Protein AF-A0A521MJG7-F1 (afdb_monomer_lite)

Radius of gyration: 32.97 Å; chains: 1; bounding box: 102×63×67 Å

Sequence (161 aa):
MAGRIRSIKPEFWRSEDVVALPVPARLTFIGLWTYVDDFGNGNANPKVVKATVWPLDDDVTPEAIRGHIDLLVAGGQVDIYEANGRQYLSISNWEKHQKVDRPSRSNIPAPEEVLDVIATGSRTVREGFATTSRRMFAPKAQNPEIPPREAFASGTGAHSR

pLDDT: mean 78.66, std 23.48, range [34.06, 98.56]

Secondary structure (DSSP, 8-state):
-PPPP-PPPGGGGG-HHHHTS-HHHHHHHHHHHHHS-TTSEEE--HHHHHHHHSTT-SSS-HHHHHHHHHHHHHTTSEEEEEETTEEEEEETTHHHH---SSPPPP-SPPHHHHHHHHHHHHHHHTTTHHHHTTSS------PPPPPPPP-----------

Structure (mmCIF, N/CA/C/O backbone):
data_AF-A0A521MJG7-F1
#
_entry.id   AF-A0A521MJG7-F1
#
loop_
_atom_site.group_PDB
_atom_site.id
_atom_site.type_symbol
_atom_site.label_atom_id
_atom_site.label_alt_id
_atom_site.label_comp_id
_atom_site.label_asym_id
_atom_site.label_entity_id
_atom_site.label_seq_id
_atom_site.pdbx_PDB_ins_code
_atom_site.Cartn_x
_atom_site.Cartn_y
_atom_site.Cartn_z
_atom_site.occupancy
_atom_site.B_iso_or_equiv
_atom_site.auth_seq_id
_atom_site.auth_comp_id
_atom_site.auth_asym_id
_atom_site.auth_atom_id
_atom_site.pdbx_PDB_model_num
ATOM 1 N N . MET A 1 1 ? 1.179 13.280 9.280 1.00 48.12 1 MET A N 1
ATOM 2 C CA . MET A 1 1 ? 1.722 11.999 9.780 1.00 48.12 1 MET A CA 1
ATOM 3 C C . MET A 1 1 ? 3.170 11.924 9.341 1.00 48.12 1 MET A C 1
ATOM 5 O O . MET A 1 1 ? 3.418 12.090 8.157 1.00 48.12 1 MET A O 1
ATOM 9 N N . ALA A 1 2 ? 4.114 11.770 10.268 1.00 52.47 2 ALA A N 1
ATOM 10 C CA . ALA A 1 2 ? 5.490 11.445 9.902 1.00 52.47 2 ALA A CA 1
ATOM 11 C C . ALA A 1 2 ? 5.526 9.973 9.461 1.00 52.47 2 ALA A C 1
ATOM 13 O O . ALA A 1 2 ? 4.972 9.126 10.162 1.00 52.47 2 ALA A O 1
ATOM 14 N N . GLY A 1 3 ? 6.108 9.682 8.295 1.00 63.25 3 GLY A N 1
ATOM 15 C CA . GLY A 1 3 ? 6.202 8.313 7.783 1.00 63.25 3 GLY A CA 1
ATOM 16 C C . GLY A 1 3 ? 7.005 7.425 8.735 1.00 63.25 3 GLY A C 1
ATOM 17 O O . GLY A 1 3 ? 8.051 7.838 9.237 1.00 63.25 3 GLY A O 1
ATOM 18 N N . ARG A 1 4 ? 6.513 6.211 9.010 1.00 80.88 4 ARG A N 1
ATOM 19 C CA . ARG A 1 4 ? 7.256 5.195 9.769 1.00 80.88 4 ARG A CA 1
ATOM 20 C C . ARG A 1 4 ? 8.100 4.363 8.812 1.00 80.88 4 ARG A C 1
ATOM 22 O O . ARG A 1 4 ? 7.631 3.965 7.750 1.00 80.88 4 ARG A O 1
ATOM 29 N N . ILE A 1 5 ? 9.330 4.060 9.218 1.00 90.06 5 ILE A N 1
ATOM 30 C CA . I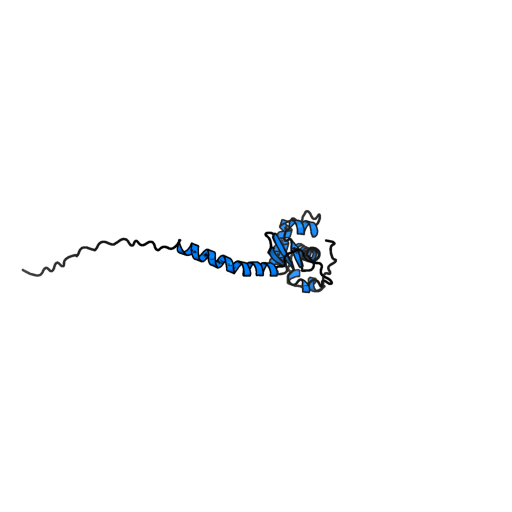LE A 1 5 ? 10.156 3.079 8.513 1.00 90.06 5 ILE A CA 1
ATOM 31 C C . ILE A 1 5 ? 9.510 1.702 8.697 1.00 90.06 5 ILE A C 1
ATOM 33 O O . ILE A 1 5 ? 9.164 1.312 9.814 1.00 90.06 5 ILE A O 1
ATOM 37 N N . ARG A 1 6 ? 9.352 0.969 7.595 1.00 93.50 6 ARG A N 1
ATOM 38 C CA . ARG A 1 6 ? 8.829 -0.400 7.563 1.00 93.50 6 ARG A CA 1
ATOM 39 C C . ARG A 1 6 ? 9.882 -1.306 6.939 1.00 93.50 6 ARG A C 1
ATOM 41 O O . ARG A 1 6 ? 10.560 -0.905 5.997 1.00 93.50 6 AR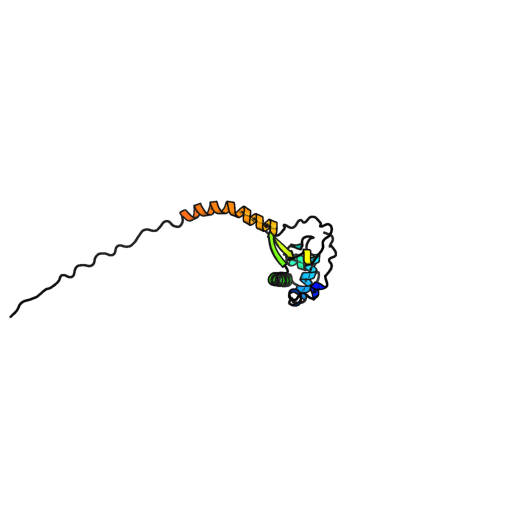G A O 1
ATOM 48 N N . SER A 1 7 ? 10.038 -2.511 7.477 1.00 94.50 7 SER A N 1
ATOM 49 C CA . SER A 1 7 ? 11.016 -3.479 6.962 1.00 94.50 7 SER A CA 1
ATOM 50 C C . SER A 1 7 ? 10.361 -4.428 5.967 1.00 94.50 7 SER A C 1
ATOM 52 O O . SER A 1 7 ? 9.229 -4.859 6.184 1.00 94.50 7 SER A O 1
ATOM 54 N N . ILE A 1 8 ? 11.083 -4.809 4.914 1.00 95.12 8 ILE A N 1
ATOM 55 C CA . ILE A 1 8 ? 10.668 -5.888 4.011 1.00 95.12 8 ILE A CA 1
ATOM 56 C C . ILE A 1 8 ? 11.284 -7.187 4.522 1.00 95.12 8 ILE A C 1
ATOM 58 O O . ILE A 1 8 ? 12.505 -7.306 4.614 1.00 95.12 8 ILE A O 1
ATOM 62 N N . LYS A 1 9 ? 10.441 -8.155 4.885 1.00 92.25 9 LYS A N 1
ATOM 63 C CA . LYS A 1 9 ? 10.900 -9.454 5.387 1.00 92.25 9 LYS A CA 1
ATOM 64 C C . LYS A 1 9 ? 11.403 -10.342 4.235 1.00 92.25 9 LYS A C 1
ATOM 66 O O . LYS A 1 9 ? 10.806 -10.291 3.159 1.00 92.25 9 LYS A O 1
ATOM 71 N N . PRO A 1 10 ? 12.431 -11.192 4.423 1.00 94.19 10 PRO A N 1
ATOM 72 C CA . PRO A 1 10 ? 12.928 -12.085 3.369 1.00 94.19 10 PRO A CA 1
ATOM 73 C C . PRO A 1 10 ? 11.867 -13.025 2.774 1.00 94.19 10 PRO A C 1
ATOM 75 O O . PRO A 1 10 ? 11.966 -13.422 1.617 1.00 94.19 10 PRO A O 1
ATOM 78 N N . GLU A 1 11 ? 10.845 -13.392 3.551 1.00 93.69 11 GLU A N 1
ATOM 79 C CA . GLU A 1 11 ? 9.706 -14.213 3.115 1.00 93.69 11 GLU A CA 1
ATOM 80 C C . GLU A 1 11 ? 8.913 -13.559 1.980 1.00 93.69 11 GLU A C 1
ATOM 82 O O . GLU A 1 11 ? 8.367 -14.271 1.144 1.00 93.69 11 GLU A O 1
ATOM 87 N N . PHE A 1 12 ? 8.904 -12.223 1.898 1.00 94.44 12 PHE A N 1
ATOM 88 C CA . PHE A 1 12 ? 8.228 -11.487 0.830 1.00 94.44 12 PHE A CA 1
ATOM 89 C C . PHE A 1 12 ? 8.694 -11.943 -0.558 1.00 94.44 12 PHE A C 1
ATOM 91 O O . PHE A 1 12 ? 7.882 -12.205 -1.438 1.00 94.44 12 PHE A O 1
ATOM 98 N N . TRP A 1 13 ? 10.006 -12.108 -0.734 1.00 93.94 13 TRP A N 1
ATOM 99 C CA . TRP A 1 13 ? 10.609 -12.497 -2.011 1.00 93.94 13 TRP A CA 1
ATOM 100 C C . TRP A 1 13 ? 10.399 -13.970 -2.369 1.00 93.94 13 TRP A C 1
ATOM 102 O O . TRP A 1 13 ? 10.682 -14.367 -3.495 1.00 93.94 13 TRP A O 1
ATOM 112 N N . ARG A 1 14 ? 9.935 -14.778 -1.411 1.00 92.50 14 ARG A N 1
ATOM 113 C CA . ARG A 1 14 ? 9.699 -16.220 -1.562 1.00 92.50 14 ARG A CA 1
ATOM 114 C C . ARG A 1 14 ? 8.213 -16.572 -1.639 1.00 92.50 14 ARG A C 1
ATOM 116 O O . ARG A 1 14 ? 7.891 -17.732 -1.860 1.00 92.50 14 ARG A O 1
ATOM 123 N N . SER A 1 15 ? 7.321 -15.604 -1.437 1.00 93.31 15 SER A N 1
ATOM 124 C CA . SER A 1 15 ? 5.879 -15.809 -1.565 1.00 93.31 15 SER A CA 1
ATOM 125 C C . SER A 1 15 ? 5.511 -15.991 -3.035 1.00 93.31 15 SER A C 1
ATOM 127 O O . SER A 1 15 ? 5.745 -15.096 -3.847 1.00 93.31 15 SER A O 1
ATOM 129 N N . GLU A 1 16 ? 4.921 -17.138 -3.369 1.00 93.88 16 GLU A N 1
ATOM 130 C CA . GLU A 1 16 ? 4.467 -17.444 -4.731 1.00 93.88 16 GLU A CA 1
ATOM 131 C C . GLU A 1 16 ? 3.435 -16.418 -5.218 1.00 93.88 16 GLU A C 1
ATOM 133 O O . GLU A 1 16 ? 3.571 -15.895 -6.325 1.00 93.88 16 GLU A O 1
ATOM 138 N N . ASP A 1 17 ? 2.495 -16.027 -4.351 1.00 91.56 17 ASP A N 1
ATOM 139 C CA . ASP A 1 17 ? 1.478 -15.013 -4.653 1.00 91.56 17 ASP A CA 1
ATOM 140 C C . ASP A 1 17 ? 2.104 -13.655 -5.005 1.00 91.56 17 ASP A C 1
ATOM 142 O O . ASP A 1 17 ? 1.668 -12.976 -5.932 1.00 91.56 17 ASP A O 1
ATOM 146 N N . VAL A 1 18 ? 3.162 -13.249 -4.293 1.00 93.12 18 VAL A N 1
ATOM 147 C CA . VAL A 1 18 ?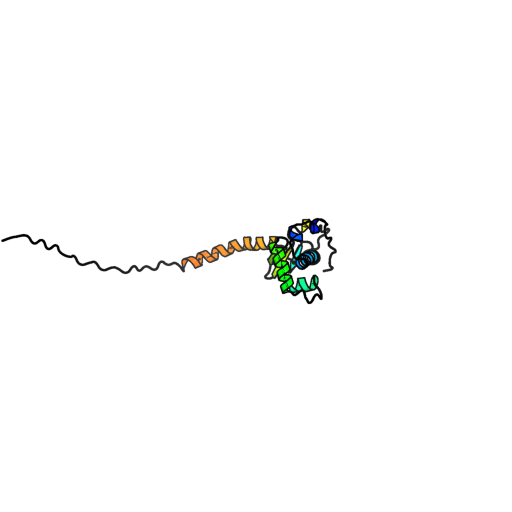 3.885 -11.992 -4.557 1.00 93.12 18 VAL A CA 1
ATOM 148 C C . VAL A 1 18 ? 4.753 -12.090 -5.814 1.00 93.12 18 VAL A C 1
ATOM 150 O O . VAL A 1 18 ? 4.907 -11.111 -6.556 1.00 93.12 18 VAL A O 1
ATOM 153 N N . VAL A 1 19 ? 5.346 -13.259 -6.065 1.00 93.31 19 VAL A N 1
ATOM 154 C CA . VAL A 1 19 ? 6.180 -13.507 -7.247 1.00 93.31 19 VAL A CA 1
ATOM 155 C C . VAL A 1 19 ? 5.338 -13.503 -8.526 1.00 93.31 19 VAL A C 1
ATOM 157 O O . VAL A 1 19 ? 5.820 -13.006 -9.545 1.00 93.31 19 VAL A O 1
ATOM 160 N N . ALA A 1 20 ? 4.085 -13.958 -8.463 1.00 94.69 20 ALA A N 1
ATOM 161 C CA . ALA A 1 20 ? 3.147 -13.947 -9.585 1.00 94.69 20 ALA A CA 1
ATOM 162 C C . ALA A 1 20 ? 2.701 -12.534 -10.015 1.00 94.69 20 ALA A C 1
ATOM 164 O O . ALA A 1 20 ? 2.265 -12.344 -11.151 1.00 94.69 20 ALA A O 1
ATOM 165 N N . LEU A 1 21 ? 2.828 -11.529 -9.141 1.00 96.50 21 LEU A N 1
ATOM 166 C CA . LEU A 1 21 ? 2.464 -10.149 -9.464 1.00 96.50 21 LEU A CA 1
ATOM 167 C C . LEU A 1 21 ? 3.442 -9.515 -10.470 1.00 96.50 21 LEU A C 1
ATOM 169 O O . LEU A 1 21 ? 4.664 -9.675 -10.327 1.00 96.50 21 LEU A O 1
ATOM 173 N N . PRO A 1 22 ? 2.941 -8.684 -11.408 1.00 97.56 22 PRO A N 1
ATOM 174 C CA . PRO A 1 22 ? 3.784 -7.795 -12.198 1.00 97.56 22 PRO A CA 1
ATOM 175 C C . PRO A 1 22 ? 4.666 -6.919 -11.302 1.00 97.56 22 PRO A C 1
ATOM 177 O O . PRO A 1 22 ? 4.234 -6.466 -10.239 1.00 97.56 22 PRO A O 1
ATOM 180 N N . VAL A 1 23 ? 5.891 -6.624 -11.747 1.00 97.19 23 VAL A N 1
ATOM 181 C CA . VAL A 1 23 ? 6.867 -5.837 -10.968 1.00 97.19 23 VAL A CA 1
ATOM 182 C C . VAL A 1 23 ? 6.290 -4.505 -10.449 1.00 97.19 23 VAL A C 1
ATOM 184 O O . VAL A 1 23 ? 6.461 -4.237 -9.257 1.00 97.19 23 VAL A O 1
ATOM 187 N N . PRO A 1 24 ? 5.549 -3.702 -11.243 1.00 97.75 24 PRO A N 1
ATOM 188 C CA . PRO A 1 24 ? 4.935 -2.470 -10.738 1.00 97.75 24 PRO A CA 1
ATOM 189 C C . PRO A 1 24 ? 3.890 -2.704 -9.635 1.00 97.75 24 PRO A C 1
ATOM 191 O O . PRO A 1 24 ? 3.838 -1.955 -8.656 1.00 97.75 24 PRO A O 1
ATOM 194 N N . ALA A 1 25 ? 3.093 -3.772 -9.729 1.00 97.75 25 ALA A N 1
ATOM 195 C CA . ALA A 1 25 ? 2.125 -4.131 -8.693 1.00 97.75 25 ALA A CA 1
ATOM 196 C C . ALA A 1 25 ? 2.832 -4.601 -7.409 1.00 97.75 25 ALA A C 1
ATOM 198 O O . ALA A 1 25 ? 2.462 -4.187 -6.311 1.00 97.75 25 ALA A O 1
ATOM 199 N N . ARG A 1 26 ? 3.918 -5.375 -7.541 1.00 97.50 26 ARG A N 1
ATOM 200 C CA . ARG A 1 26 ? 4.767 -5.788 -6.412 1.00 97.50 26 ARG A CA 1
ATOM 201 C C . ARG A 1 26 ? 5.397 -4.591 -5.695 1.00 97.50 26 ARG A C 1
ATOM 203 O O . ARG A 1 26 ? 5.386 -4.544 -4.466 1.00 97.50 26 ARG A O 1
ATOM 210 N N . LEU A 1 27 ? 5.929 -3.622 -6.445 1.00 97.19 27 LEU A N 1
ATOM 211 C CA . LEU A 1 27 ? 6.495 -2.399 -5.868 1.00 97.19 27 LEU A CA 1
ATOM 212 C C . LEU A 1 27 ? 5.410 -1.542 -5.207 1.00 97.19 27 LEU A C 1
ATOM 214 O O . LEU A 1 27 ? 5.616 -1.037 -4.105 1.00 97.19 27 LEU A O 1
ATOM 218 N N . THR A 1 28 ? 4.228 -1.457 -5.826 1.00 98.25 28 THR A N 1
ATOM 219 C CA . THR A 1 28 ? 3.063 -0.795 -5.225 1.00 98.25 28 THR A CA 1
ATOM 220 C C . THR A 1 28 ? 2.700 -1.440 -3.892 1.00 98.25 28 THR A C 1
ATOM 222 O O . THR A 1 28 ? 2.496 -0.722 -2.922 1.00 98.25 28 THR A O 1
ATOM 225 N N . PHE A 1 29 ? 2.695 -2.772 -3.797 1.00 97.88 29 PHE A N 1
ATOM 226 C CA . PHE A 1 29 ? 2.377 -3.468 -2.551 1.00 97.88 29 PHE A CA 1
ATOM 227 C C . PHE A 1 29 ? 3.360 -3.150 -1.417 1.00 97.88 29 PHE A C 1
ATOM 229 O O . PHE A 1 29 ? 2.933 -2.823 -0.313 1.00 97.88 29 PHE A O 1
ATOM 236 N N . ILE A 1 30 ? 4.669 -3.159 -1.696 1.00 96.50 30 ILE A N 1
ATOM 237 C CA . ILE A 1 30 ? 5.688 -2.732 -0.721 1.00 96.50 30 ILE A CA 1
ATOM 238 C C . ILE A 1 30 ? 5.461 -1.273 -0.309 1.00 96.50 30 ILE A C 1
ATOM 240 O O . ILE A 1 30 ? 5.512 -0.945 0.876 1.00 96.50 30 ILE A O 1
ATOM 244 N N . GLY A 1 31 ? 5.202 -0.393 -1.279 1.00 96.88 31 GLY A N 1
ATOM 245 C CA . GLY A 1 31 ? 4.925 1.016 -1.019 1.00 96.88 31 GLY A CA 1
ATOM 246 C C . GLY A 1 31 ? 3.671 1.230 -0.174 1.00 96.88 31 GLY A C 1
ATOM 247 O O . GLY A 1 31 ? 3.644 2.112 0.681 1.00 96.88 31 GLY A O 1
ATOM 248 N N . LEU A 1 32 ? 2.652 0.380 -0.326 1.00 97.25 32 LEU A N 1
ATOM 249 C CA . LEU A 1 32 ? 1.460 0.447 0.510 1.00 97.25 32 LEU A CA 1
ATOM 250 C C . LEU A 1 32 ? 1.779 0.214 1.991 1.00 97.25 32 LEU A C 1
ATOM 252 O O . LEU A 1 32 ? 1.131 0.819 2.838 1.00 97.25 32 LEU A O 1
ATOM 256 N N . TRP A 1 33 ? 2.807 -0.566 2.338 1.00 96.12 33 TRP A N 1
ATOM 257 C CA . TRP A 1 33 ? 3.170 -0.792 3.743 1.00 96.12 33 TRP A CA 1
ATOM 258 C C . TRP A 1 33 ? 3.641 0.489 4.444 1.00 96.12 33 TRP A C 1
ATOM 260 O O . TRP A 1 33 ? 3.443 0.642 5.650 1.00 96.12 33 TRP A O 1
ATOM 270 N N . THR A 1 34 ? 4.259 1.420 3.713 1.00 94.38 34 THR A N 1
ATOM 271 C CA . THR A 1 34 ? 4.666 2.729 4.255 1.00 94.38 34 THR A CA 1
ATOM 272 C C . THR A 1 34 ? 3.555 3.777 4.164 1.00 94.38 34 THR A C 1
ATOM 274 O O . THR A 1 34 ? 3.614 4.787 4.864 1.00 94.38 34 THR A O 1
ATOM 277 N N . TYR A 1 35 ? 2.546 3.529 3.326 1.00 95.38 35 TYR A N 1
ATOM 278 C CA . TYR A 1 35 ? 1.380 4.383 3.117 1.00 95.38 35 TYR A CA 1
ATOM 279 C C . TYR A 1 35 ? 0.293 4.197 4.184 1.00 95.38 35 TYR A C 1
ATOM 281 O O . TYR A 1 35 ? -0.294 5.178 4.644 1.00 95.38 35 TYR A O 1
ATOM 289 N N . VAL A 1 36 ? 0.004 2.946 4.545 1.00 95.62 36 VAL A N 1
ATOM 290 C CA . VAL A 1 36 ? -1.048 2.604 5.507 1.00 95.62 36 VAL A CA 1
ATOM 291 C C . VAL A 1 36 ? -0.664 2.972 6.939 1.00 95.62 36 VAL A C 1
ATOM 293 O O . VAL A 1 36 ? 0.509 3.155 7.286 1.00 95.62 36 VAL A O 1
ATOM 296 N N . ASP A 1 37 ? -1.678 3.085 7.789 1.00 94.31 37 ASP A N 1
ATOM 297 C CA . ASP A 1 37 ? -1.497 3.335 9.208 1.00 94.31 37 ASP A CA 1
ATOM 298 C C . ASP A 1 37 ? -0.877 2.132 9.949 1.00 94.31 37 ASP A C 1
ATOM 300 O O . ASP A 1 37 ? -0.418 1.144 9.374 1.00 94.31 37 ASP A O 1
ATOM 304 N N . ASP A 1 38 ? -0.808 2.230 11.274 1.00 94.62 38 ASP A N 1
ATOM 305 C CA . ASP A 1 38 ? -0.236 1.181 12.118 1.00 94.62 38 ASP A CA 1
ATOM 306 C C . ASP A 1 38 ? -1.069 -0.107 12.186 1.00 94.62 38 ASP A C 1
ATOM 308 O O . ASP A 1 38 ? -0.560 -1.122 12.663 1.00 94.62 38 ASP A O 1
ATOM 312 N N . PHE A 1 39 ? -2.292 -0.083 11.660 1.00 94.06 39 PHE A N 1
ATOM 313 C CA . PHE A 1 39 ? -3.223 -1.207 11.606 1.00 94.06 39 PHE A CA 1
ATOM 314 C C . PHE A 1 39 ? -3.386 -1.755 10.185 1.00 94.06 39 PHE A C 1
ATOM 316 O O . PHE A 1 39 ? -4.215 -2.630 9.964 1.00 94.06 39 PHE A O 1
ATOM 323 N N . GLY A 1 40 ? -2.591 -1.268 9.227 1.00 95.56 40 GLY A N 1
ATOM 324 C CA . GLY A 1 40 ? -2.639 -1.744 7.851 1.00 95.56 40 GLY A CA 1
ATOM 325 C C . GLY A 1 40 ? -3.742 -1.100 7.013 1.00 95.56 40 GLY A C 1
ATOM 326 O O . GLY A 1 40 ? -3.976 -1.561 5.901 1.00 95.56 40 GLY A O 1
ATOM 327 N N . ASN A 1 41 ? -4.395 -0.037 7.496 1.00 96.38 41 ASN A N 1
ATOM 328 C CA . ASN A 1 41 ? -5.501 0.614 6.796 1.00 96.38 41 ASN A CA 1
ATOM 329 C C . ASN A 1 41 ? -5.068 1.924 6.121 1.00 96.38 41 ASN A C 1
ATOM 331 O O . ASN A 1 41 ? -4.265 2.696 6.648 1.00 96.38 41 ASN A O 1
ATOM 335 N N . GLY A 1 42 ? -5.617 2.202 4.940 1.00 95.75 42 GLY A N 1
ATOM 336 C CA . GLY A 1 42 ? -5.298 3.384 4.137 1.00 95.75 42 GLY A CA 1
ATOM 337 C C . GLY A 1 42 ? -6.473 3.837 3.276 1.00 95.75 42 GLY A C 1
ATOM 338 O O . GLY A 1 42 ? -7.444 3.113 3.088 1.00 95.75 42 GLY A O 1
ATOM 339 N N . ASN A 1 43 ? -6.409 5.051 2.728 1.00 95.56 43 ASN A N 1
ATOM 340 C CA . ASN A 1 43 ? -7.422 5.521 1.780 1.00 95.56 43 ASN A CA 1
ATOM 341 C C . ASN A 1 43 ? -7.234 4.804 0.426 1.00 95.56 43 ASN A C 1
ATOM 343 O O . ASN A 1 43 ? -6.128 4.766 -0.106 1.00 95.56 43 ASN A O 1
ATOM 347 N N . ALA A 1 44 ? -8.305 4.257 -0.156 1.00 97.19 44 ALA A N 1
ATOM 348 C CA . ALA A 1 44 ? -8.233 3.515 -1.421 1.00 97.19 44 ALA A CA 1
ATOM 349 C C . ALA A 1 44 ? -8.284 4.398 -2.680 1.00 97.19 44 ALA A C 1
ATOM 351 O O . ALA A 1 44 ? -8.450 3.890 -3.795 1.00 97.19 44 ALA A O 1
ATOM 352 N N . ASN A 1 45 ? -8.170 5.721 -2.534 1.00 97.06 45 ASN A N 1
ATOM 353 C CA . ASN A 1 45 ? -8.110 6.656 -3.649 1.00 97.06 45 ASN A CA 1
ATOM 354 C C . ASN A 1 45 ? -6.774 6.508 -4.408 1.00 97.06 45 ASN A C 1
ATOM 356 O O . ASN A 1 45 ? -5.727 6.898 -3.875 1.00 97.06 45 ASN A O 1
ATOM 360 N N . PRO A 1 46 ? -6.791 6.057 -5.678 1.00 97.94 46 PRO A N 1
ATOM 361 C CA . PRO A 1 46 ? -5.575 5.812 -6.446 1.00 97.94 46 PRO A CA 1
ATOM 362 C C . PRO A 1 46 ? -4.729 7.063 -6.644 1.00 97.94 46 PRO A C 1
ATOM 364 O O . PRO A 1 46 ? -3.511 6.964 -6.694 1.00 97.94 46 PRO A O 1
ATOM 367 N N . LYS A 1 47 ? -5.341 8.255 -6.699 1.00 98.00 47 LYS A N 1
ATOM 368 C CA . LYS A 1 47 ? -4.602 9.520 -6.827 1.00 98.00 47 LYS A CA 1
ATOM 369 C C . LYS A 1 47 ? -3.732 9.788 -5.601 1.00 98.00 47 LYS A C 1
ATOM 371 O O . LYS A 1 47 ? -2.617 10.277 -5.739 1.00 98.00 47 LYS A O 1
ATOM 376 N N . VAL A 1 48 ? -4.232 9.452 -4.411 1.00 97.25 48 VAL A N 1
ATOM 377 C CA . VAL A 1 48 ? -3.504 9.641 -3.147 1.00 97.25 48 VAL A CA 1
ATOM 378 C C . VAL A 1 48 ? -2.389 8.605 -3.022 1.00 97.25 48 VAL A C 1
ATOM 380 O O . VAL A 1 48 ? -1.262 8.958 -2.674 1.00 97.25 48 VAL A O 1
ATOM 383 N N . VAL A 1 49 ? -2.678 7.347 -3.369 1.00 97.62 49 VAL A N 1
ATOM 384 C CA . VAL A 1 49 ? -1.668 6.280 -3.408 1.00 97.62 49 VAL A CA 1
ATOM 385 C C . VAL A 1 49 ? -0.570 6.622 -4.420 1.00 97.62 49 VAL A C 1
ATOM 387 O O . VAL A 1 49 ? 0.601 6.585 -4.059 1.00 97.62 49 VAL A O 1
ATOM 390 N N . LYS A 1 50 ? -0.924 7.064 -5.636 1.00 98.00 50 LYS A N 1
ATOM 391 C CA . LYS A 1 50 ? 0.018 7.530 -6.672 1.00 98.00 50 LYS A CA 1
ATOM 392 C C . LYS A 1 50 ? 0.917 8.640 -6.151 1.00 98.00 50 LYS A C 1
ATOM 394 O O . LYS A 1 50 ? 2.131 8.516 -6.207 1.00 98.00 50 LYS A O 1
ATOM 399 N N . ALA A 1 51 ? 0.325 9.697 -5.595 1.00 97.25 51 ALA A N 1
ATOM 400 C CA . ALA A 1 51 ? 1.073 10.835 -5.066 1.00 97.25 51 ALA A CA 1
ATOM 401 C C . ALA A 1 51 ? 2.053 10.457 -3.940 1.00 97.25 51 ALA A C 1
ATOM 403 O O . ALA A 1 51 ? 3.023 11.178 -3.728 1.00 97.25 51 ALA A O 1
ATOM 404 N N . THR A 1 52 ? 1.808 9.349 -3.231 1.00 95.38 52 THR A N 1
ATOM 405 C CA . THR A 1 52 ? 2.657 8.904 -2.117 1.00 95.38 52 THR A CA 1
ATOM 406 C C . THR A 1 52 ? 3.703 7.875 -2.543 1.00 95.38 52 THR A C 1
ATOM 408 O O . THR A 1 52 ? 4.864 7.992 -2.168 1.00 95.38 52 THR A O 1
ATOM 411 N N . VAL A 1 53 ? 3.290 6.856 -3.299 1.00 97.12 53 VAL A N 1
ATOM 412 C CA . VAL A 1 53 ? 4.109 5.680 -3.629 1.00 97.12 53 VAL A CA 1
ATOM 413 C C . VAL A 1 53 ? 4.863 5.855 -4.948 1.00 97.12 53 VAL A C 1
ATOM 415 O O . VAL A 1 53 ? 5.965 5.339 -5.089 1.00 97.12 53 VAL A O 1
ATOM 418 N N . TRP A 1 54 ? 4.296 6.616 -5.885 1.00 97.69 54 TRP A N 1
ATOM 419 C CA . TRP A 1 54 ? 4.849 6.879 -7.217 1.00 97.69 54 TRP A CA 1
ATOM 420 C C . TRP A 1 54 ? 4.929 8.392 -7.500 1.00 97.69 54 TRP A C 1
ATOM 422 O O . TRP A 1 54 ? 4.365 8.886 -8.489 1.00 97.69 54 TRP A O 1
ATOM 432 N N . PRO A 1 55 ? 5.548 9.187 -6.602 1.00 96.81 55 PRO A N 1
ATOM 433 C CA . PRO A 1 55 ? 5.663 10.621 -6.812 1.00 96.81 55 PRO A CA 1
ATOM 434 C C . PRO A 1 55 ? 6.518 10.891 -8.054 1.00 96.81 55 PRO A C 1
ATOM 436 O O . PRO A 1 55 ? 7.590 10.317 -8.202 1.00 96.81 55 PRO A O 1
ATOM 439 N N . LEU A 1 56 ? 6.051 11.797 -8.919 1.00 97.19 56 LEU A N 1
ATOM 440 C CA . LEU A 1 56 ? 6.740 12.228 -10.149 1.00 97.19 56 LEU A CA 1
ATOM 441 C C . LEU A 1 56 ? 6.945 11.151 -11.232 1.00 97.19 56 LEU A C 1
ATOM 443 O O . LEU A 1 56 ? 7.490 11.463 -12.283 1.00 97.19 56 LEU A O 1
ATOM 447 N N . ASP A 1 57 ? 6.471 9.924 -11.023 1.00 97.38 57 ASP A N 1
ATOM 448 C CA . ASP A 1 57 ? 6.383 8.922 -12.086 1.00 97.38 57 ASP A CA 1
ATOM 449 C C . ASP A 1 57 ? 5.174 9.253 -12.972 1.00 97.38 57 ASP A C 1
ATOM 451 O O . ASP A 1 57 ? 4.017 9.061 -12.574 1.00 97.38 57 ASP A O 1
ATOM 455 N N . ASP A 1 58 ? 5.426 9.845 -14.137 1.00 95.06 58 ASP A N 1
ATOM 456 C CA . ASP A 1 58 ? 4.373 10.277 -15.065 1.00 95.06 58 ASP A CA 1
ATOM 457 C C . ASP A 1 58 ? 3.770 9.100 -15.844 1.00 95.06 58 ASP A C 1
ATOM 459 O O . ASP A 1 58 ? 2.581 9.123 -16.170 1.00 95.06 58 ASP A O 1
ATOM 463 N N . ASP A 1 59 ? 4.547 8.031 -16.040 1.00 95.12 59 ASP A N 1
ATOM 464 C CA . ASP A 1 59 ? 4.095 6.796 -16.689 1.00 95.12 59 ASP A CA 1
ATOM 465 C C . ASP A 1 59 ? 3.154 5.970 -15.791 1.00 95.12 59 ASP A C 1
ATOM 467 O O . ASP A 1 59 ? 2.376 5.144 -16.276 1.00 95.12 59 ASP A O 1
ATOM 471 N N . VAL A 1 60 ? 3.173 6.206 -14.472 1.00 97.56 60 VAL A N 1
ATOM 472 C CA . VAL A 1 60 ? 2.288 5.531 -13.514 1.00 97.56 60 VAL A CA 1
ATOM 473 C C . VAL A 1 60 ? 1.073 6.402 -13.214 1.00 97.56 60 VAL A C 1
ATOM 475 O O . VAL A 1 60 ? 1.070 7.259 -12.327 1.00 97.56 60 VAL A O 1
ATOM 478 N N . THR A 1 61 ? -0.009 6.163 -13.949 1.00 98.31 61 THR A N 1
ATOM 479 C CA . THR A 1 61 ? -1.262 6.914 -13.808 1.00 98.31 61 THR A CA 1
ATOM 480 C C . THR A 1 61 ? -2.102 6.439 -12.610 1.00 98.31 61 THR A C 1
ATOM 482 O O . THR A 1 61 ? -1.928 5.317 -12.123 1.00 98.31 61 THR A O 1
ATOM 485 N N . PRO A 1 62 ? -3.062 7.245 -12.113 1.00 98.19 62 PRO A N 1
ATOM 486 C CA . PRO A 1 62 ? -4.043 6.779 -11.129 1.00 98.19 62 PRO A CA 1
ATOM 487 C C . PRO A 1 62 ? -4.799 5.517 -11.574 1.00 98.19 62 PRO A C 1
ATOM 489 O O . PRO A 1 62 ? -5.134 4.675 -10.745 1.00 98.19 62 PRO A O 1
ATOM 492 N N . GLU A 1 63 ? -5.043 5.363 -12.873 1.00 98.44 63 GLU A N 1
ATOM 493 C CA . GLU A 1 63 ? -5.669 4.184 -13.470 1.00 98.44 63 GLU A CA 1
ATOM 494 C C . GLU A 1 63 ? -4.748 2.958 -13.381 1.00 98.44 63 GLU A C 1
ATOM 496 O O . GLU A 1 63 ? -5.214 1.875 -13.029 1.00 98.44 63 GLU A O 1
ATOM 501 N N . ALA A 1 64 ? -3.438 3.125 -13.596 1.00 98.31 64 ALA A N 1
ATOM 502 C CA . ALA A 1 64 ? -2.459 2.062 -13.366 1.00 98.31 64 ALA A CA 1
ATOM 503 C C . ALA A 1 64 ? -2.428 1.637 -11.888 1.00 98.31 64 ALA A C 1
ATOM 505 O O . ALA A 1 64 ? -2.465 0.446 -11.586 1.00 98.31 64 ALA A O 1
ATOM 506 N N . ILE A 1 65 ? -2.462 2.598 -10.954 1.00 98.56 65 ILE A N 1
ATOM 507 C CA . ILE A 1 65 ? -2.551 2.305 -9.514 1.00 98.56 65 ILE A CA 1
ATOM 508 C C . ILE A 1 65 ? -3.833 1.553 -9.165 1.00 98.56 65 ILE A C 1
ATOM 510 O O . ILE A 1 65 ? -3.781 0.623 -8.361 1.00 98.56 65 ILE A O 1
ATOM 514 N N . ARG A 1 66 ? -4.973 1.913 -9.770 1.00 98.44 66 ARG A N 1
ATOM 515 C CA . ARG A 1 66 ? -6.212 1.141 -9.609 1.00 98.44 66 ARG A CA 1
ATOM 516 C C . ARG A 1 66 ? -6.000 -0.304 -10.061 1.00 98.44 66 ARG A C 1
ATOM 518 O O . ARG A 1 66 ? -6.267 -1.199 -9.274 1.00 98.44 66 ARG A O 1
ATOM 525 N N . GLY A 1 67 ? -5.425 -0.518 -11.245 1.00 98.44 67 GLY A N 1
ATOM 526 C CA . GLY A 1 67 ? -5.110 -1.860 -11.742 1.00 98.44 67 GLY A CA 1
ATOM 527 C C . GLY A 1 67 ? -4.154 -2.643 -10.832 1.00 98.44 67 GLY A C 1
ATOM 528 O O . GLY A 1 67 ? -4.356 -3.832 -10.609 1.00 98.44 67 GLY A O 1
ATOM 529 N N . HIS A 1 68 ? -3.144 -1.991 -10.247 1.00 98.56 68 HIS A N 1
ATOM 530 C CA . HIS A 1 68 ? -2.263 -2.631 -9.264 1.00 98.56 68 HIS A CA 1
ATOM 531 C C . HIS A 1 68 ? -3.034 -3.061 -8.011 1.00 98.56 68 HIS A C 1
ATOM 533 O O . HIS A 1 68 ? -2.842 -4.177 -7.540 1.00 98.56 68 HIS A O 1
ATOM 539 N N . ILE A 1 69 ? -3.905 -2.196 -7.480 1.00 98.44 69 ILE A N 1
ATOM 540 C CA . ILE A 1 69 ? -4.752 -2.515 -6.324 1.00 98.44 69 ILE A CA 1
ATOM 541 C C . ILE A 1 69 ? -5.697 -3.671 -6.663 1.00 98.44 69 ILE A C 1
ATOM 543 O O . ILE A 1 69 ? -5.801 -4.599 -5.872 1.00 98.44 69 ILE A O 1
ATOM 547 N N . ASP A 1 70 ? -6.321 -3.669 -7.840 1.00 98.31 70 ASP A N 1
ATOM 548 C CA . ASP A 1 70 ? -7.242 -4.731 -8.259 1.00 98.31 70 ASP A CA 1
ATOM 549 C C . ASP A 1 70 ? -6.533 -6.095 -8.356 1.00 98.31 70 ASP A C 1
ATOM 551 O O . ASP A 1 70 ? -7.082 -7.110 -7.930 1.00 98.31 70 ASP A O 1
ATOM 555 N N . LEU A 1 71 ? -5.283 -6.128 -8.838 1.00 98.38 71 LEU A N 1
ATOM 556 C CA . LEU A 1 71 ? -4.453 -7.341 -8.834 1.00 98.38 71 LEU A CA 1
ATOM 557 C C . LEU A 1 71 ? -4.141 -7.830 -7.412 1.00 98.38 71 LEU A C 1
ATOM 559 O O . LEU A 1 71 ? -4.169 -9.033 -7.162 1.00 98.38 71 LEU A O 1
ATOM 563 N N . LEU A 1 72 ? -3.861 -6.910 -6.486 1.00 98.31 72 LEU A N 1
ATOM 564 C CA . LEU A 1 72 ? -3.606 -7.236 -5.078 1.00 98.31 72 LEU A CA 1
ATOM 565 C C . LEU A 1 72 ? -4.867 -7.706 -4.346 1.00 98.31 72 LEU A C 1
ATOM 567 O O . LEU A 1 72 ? -4.782 -8.532 -3.442 1.00 98.31 72 LEU A O 1
ATOM 571 N N . VAL A 1 73 ? -6.038 -7.209 -4.741 1.00 97.81 73 VAL A N 1
ATOM 572 C CA . VAL A 1 73 ? -7.324 -7.713 -4.248 1.00 97.81 73 VAL A CA 1
ATOM 573 C C . VAL A 1 73 ? -7.582 -9.115 -4.785 1.00 97.81 73 VAL A C 1
ATOM 575 O O . VAL A 1 73 ? -7.916 -10.017 -4.023 1.00 97.81 73 VAL A O 1
ATOM 578 N N . ALA A 1 74 ? -7.366 -9.334 -6.083 1.00 96.69 74 ALA A N 1
ATOM 579 C CA . ALA A 1 74 ? -7.547 -10.644 -6.701 1.00 96.69 74 ALA A CA 1
ATOM 580 C C . ALA A 1 74 ? -6.618 -11.720 -6.108 1.00 96.69 74 ALA A C 1
ATOM 582 O O . ALA A 1 74 ? -7.016 -12.879 -6.014 1.00 96.69 74 ALA A O 1
ATOM 583 N N . GLY A 1 75 ? -5.403 -11.345 -5.697 1.00 94.81 75 GLY A N 1
ATOM 584 C CA . GLY A 1 75 ? -4.456 -12.238 -5.023 1.00 94.81 75 GLY A CA 1
ATOM 585 C C . GL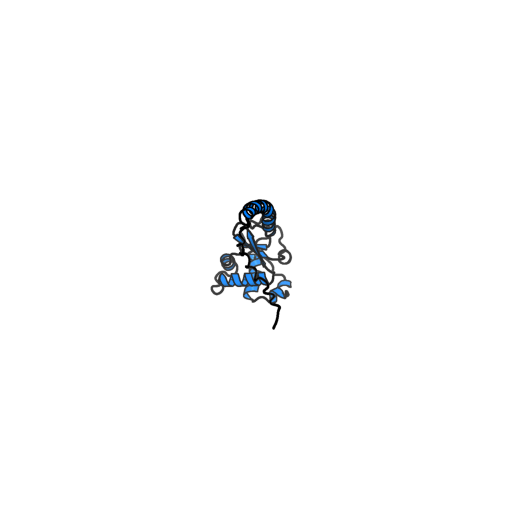Y A 1 75 ? -4.612 -12.316 -3.498 1.00 94.81 75 GLY A C 1
ATOM 586 O O . GLY A 1 75 ? -3.848 -13.034 -2.856 1.00 94.81 75 GLY A O 1
ATOM 587 N N . GLY A 1 76 ? -5.572 -11.597 -2.904 1.00 95.44 76 GLY A N 1
ATOM 588 C CA . GLY A 1 76 ? -5.844 -11.630 -1.462 1.00 95.44 76 GLY A CA 1
ATOM 589 C C . GLY A 1 76 ? -4.777 -10.966 -0.582 1.00 95.44 76 GLY A C 1
ATOM 590 O O . GLY A 1 76 ? -4.689 -11.269 0.607 1.00 95.44 76 GLY A O 1
ATOM 591 N N . GLN A 1 77 ? -3.937 -10.093 -1.145 1.00 96.94 77 GLN A N 1
ATOM 592 C CA . GLN A 1 77 ? -2.966 -9.302 -0.382 1.00 96.94 77 GLN A CA 1
ATOM 593 C C . GLN A 1 77 ? -3.568 -8.007 0.183 1.00 96.94 77 GLN A C 1
ATOM 595 O O . GLN A 1 77 ? -3.020 -7.430 1.129 1.00 96.94 77 GLN A O 1
ATOM 600 N N . VAL A 1 78 ? -4.645 -7.514 -0.432 1.00 97.81 78 VAL A N 1
ATOM 601 C CA . VAL A 1 78 ? -5.334 -6.277 -0.059 1.00 97.81 78 VAL A CA 1
ATOM 602 C C . VAL A 1 78 ? -6.840 -6.499 -0.077 1.00 97.81 78 VAL A C 1
ATOM 604 O O . VAL A 1 78 ? -7.372 -7.061 -1.024 1.00 97.81 78 VAL A O 1
ATOM 607 N N . ASP A 1 79 ? -7.536 -5.959 0.914 1.00 97.06 79 ASP A N 1
ATOM 608 C CA . ASP A 1 79 ? -8.993 -5.892 0.956 1.00 97.06 79 ASP A CA 1
ATOM 609 C C . ASP A 1 79 ? -9.466 -4.453 0.731 1.00 97.06 79 ASP A C 1
ATOM 611 O O . ASP A 1 79 ? -8.825 -3.497 1.174 1.00 97.06 79 ASP A O 1
ATOM 615 N N . ILE A 1 80 ? -10.606 -4.280 0.056 1.00 96.56 80 ILE A N 1
ATOM 616 C CA . ILE A 1 80 ? -11.252 -2.976 -0.138 1.00 96.56 80 ILE A CA 1
ATOM 617 C C . ILE A 1 80 ? -12.573 -2.951 0.617 1.00 96.56 80 ILE A C 1
ATOM 619 O O . ILE A 1 80 ? -13.393 -3.857 0.487 1.00 96.56 80 ILE A O 1
ATOM 623 N N . TYR A 1 81 ? -12.801 -1.879 1.367 1.00 95.19 81 TYR A N 1
ATOM 624 C CA . TYR A 1 81 ? -14.022 -1.684 2.138 1.00 95.19 81 TYR A CA 1
ATOM 625 C C . TYR A 1 81 ? -14.476 -0.225 2.087 1.00 95.19 81 TYR A C 1
ATOM 627 O O . TYR A 1 81 ? -13.725 0.669 1.692 1.00 95.19 81 TYR A O 1
ATOM 635 N N . GLU A 1 82 ? -15.729 0.028 2.457 1.00 93.12 82 GLU A N 1
ATOM 636 C CA . GLU A 1 82 ? -16.299 1.372 2.492 1.00 93.12 82 GLU A CA 1
ATOM 637 C C . GLU A 1 82 ? -16.736 1.727 3.910 1.00 93.12 82 GLU A C 1
ATOM 639 O O . GLU A 1 82 ? -17.431 0.958 4.563 1.00 93.12 82 GLU A O 1
ATOM 644 N N . ALA A 1 83 ? -16.362 2.914 4.378 1.00 91.19 83 ALA A N 1
ATOM 645 C CA . ALA A 1 83 ? -16.823 3.456 5.647 1.00 91.19 83 ALA A CA 1
ATOM 646 C C . ALA A 1 83 ? -17.137 4.943 5.483 1.00 91.19 83 ALA A C 1
ATOM 648 O O . ALA A 1 83 ? -16.361 5.687 4.883 1.00 91.19 83 ALA A O 1
ATOM 649 N N . ASN A 1 84 ? -18.267 5.404 6.023 1.00 88.31 84 ASN A N 1
ATOM 650 C CA . ASN A 1 84 ? -18.665 6.818 5.972 1.00 88.31 84 ASN A CA 1
ATOM 651 C C . ASN A 1 84 ? -18.635 7.423 4.545 1.00 88.31 84 ASN A C 1
ATOM 653 O O . ASN A 1 84 ? -18.199 8.562 4.359 1.00 88.31 84 ASN A O 1
ATOM 657 N N . GLY A 1 85 ? -19.048 6.651 3.529 1.00 88.75 85 GLY A N 1
ATOM 658 C CA . GLY A 1 85 ? -19.070 7.080 2.122 1.00 88.75 85 GLY A CA 1
ATOM 659 C C . GLY A 1 85 ? -17.688 7.229 1.476 1.00 88.75 85 GLY A C 1
ATOM 660 O O . GLY A 1 85 ? -17.543 7.933 0.475 1.00 88.75 85 GLY A O 1
ATOM 661 N N . ARG A 1 86 ? -16.644 6.637 2.070 1.00 91.81 86 ARG A N 1
ATOM 662 C CA . ARG A 1 86 ? -15.273 6.648 1.551 1.00 91.81 86 ARG A CA 1
ATOM 663 C C . ARG A 1 86 ? -14.734 5.235 1.451 1.00 91.81 86 ARG A C 1
ATOM 665 O O . ARG A 1 86 ? -14.957 4.414 2.333 1.00 91.81 86 ARG A O 1
ATOM 672 N N . GLN A 1 87 ? -13.981 4.996 0.388 1.00 94.81 87 GLN A N 1
ATOM 673 C CA . GLN A 1 87 ? -13.350 3.715 0.128 1.00 94.81 87 GLN A CA 1
ATOM 674 C C . GLN A 1 87 ? -11.961 3.665 0.774 1.00 94.81 87 GLN A C 1
ATOM 676 O O . GLN A 1 87 ? -11.159 4.597 0.645 1.00 94.81 87 GLN A O 1
ATOM 681 N N . TYR A 1 88 ? -11.677 2.560 1.444 1.00 96.81 88 TYR A N 1
ATOM 682 C CA . TYR A 1 88 ? -10.436 2.282 2.148 1.00 96.81 88 TYR A CA 1
ATOM 683 C C . TYR A 1 88 ? -9.857 0.955 1.672 1.00 96.81 88 TYR A C 1
ATOM 685 O O . TYR A 1 88 ? -10.566 0.115 1.116 1.00 96.81 88 TYR A O 1
ATOM 693 N N . LEU A 1 89 ? -8.551 0.811 1.854 1.00 97.44 89 LEU A N 1
ATOM 694 C CA . LEU A 1 89 ? -7.822 -0.426 1.634 1.00 97.44 89 LEU A CA 1
ATOM 695 C C . LEU A 1 89 ? -7.268 -0.922 2.965 1.00 97.44 89 LEU A C 1
ATOM 697 O O . LEU A 1 89 ? -6.905 -0.108 3.818 1.00 97.44 89 LEU A O 1
ATOM 701 N N . SER A 1 90 ? -7.202 -2.237 3.124 1.00 97.69 90 SER A N 1
ATOM 702 C CA . SER A 1 90 ? -6.584 -2.908 4.263 1.00 97.69 90 SER A CA 1
ATOM 703 C C . SER A 1 90 ? -5.574 -3.929 3.758 1.00 97.69 90 SER A C 1
ATOM 705 O O . SER A 1 90 ? -5.854 -4.647 2.801 1.00 97.69 90 SER A O 1
ATOM 707 N N . ILE A 1 91 ? -4.385 -3.981 4.356 1.00 97.38 91 ILE A N 1
ATOM 708 C CA . ILE A 1 91 ? -3.397 -5.017 4.039 1.00 97.38 91 ILE A CA 1
ATOM 709 C C . ILE A 1 91 ? -3.779 -6.298 4.776 1.00 97.38 91 ILE A C 1
ATOM 711 O O . ILE A 1 91 ? -3.747 -6.344 6.008 1.00 97.38 91 ILE A O 1
ATOM 715 N N . SER A 1 92 ? -4.086 -7.354 4.030 1.00 95.62 92 SER A N 1
ATOM 716 C CA . SER A 1 92 ? -4.486 -8.633 4.608 1.00 95.62 92 SER A CA 1
ATOM 717 C C . SER A 1 92 ? -3.327 -9.236 5.415 1.00 95.62 92 SER A C 1
ATOM 719 O O . SER A 1 92 ? -2.169 -9.193 5.000 1.00 95.62 92 SER A O 1
ATOM 721 N N . ASN A 1 93 ? -3.623 -9.822 6.580 1.00 93.12 93 ASN A N 1
ATOM 722 C CA . ASN A 1 93 ? -2.619 -10.370 7.507 1.00 93.12 93 ASN A CA 1
ATOM 723 C C . ASN A 1 93 ? -1.501 -9.369 7.888 1.00 93.12 93 ASN A C 1
ATOM 725 O O . ASN A 1 93 ? -0.317 -9.729 7.925 1.00 93.12 93 ASN A O 1
ATOM 729 N N . TRP A 1 94 ? -1.848 -8.104 8.141 1.00 94.94 94 TRP A N 1
ATOM 730 C CA . TRP A 1 94 ? -0.890 -7.030 8.426 1.00 94.94 94 TRP A CA 1
ATOM 731 C C . TRP A 1 94 ? 0.158 -7.391 9.489 1.00 94.94 94 TRP A C 1
ATOM 733 O O . TRP A 1 94 ? 1.345 -7.123 9.310 1.00 94.94 94 TRP A O 1
ATOM 743 N N . GLU A 1 95 ? -0.238 -8.081 10.554 1.00 93.38 95 GLU A N 1
ATOM 744 C CA . GLU A 1 95 ? 0.632 -8.542 11.638 1.00 93.38 95 GLU A CA 1
ATOM 745 C C . GLU A 1 95 ? 1.710 -9.540 11.179 1.00 93.38 95 GLU A C 1
ATOM 747 O O . GLU A 1 95 ? 2.811 -9.594 11.744 1.00 93.38 95 GLU A O 1
ATOM 752 N N . LYS A 1 96 ? 1.447 -10.299 10.104 1.00 91.38 96 LYS A N 1
ATOM 753 C CA . LYS A 1 96 ? 2.453 -11.155 9.457 1.00 91.38 96 LYS A CA 1
ATOM 754 C C . LYS A 1 96 ? 3.448 -10.340 8.645 1.00 91.38 96 LYS A C 1
ATOM 756 O O . LYS A 1 96 ? 4.594 -10.769 8.503 1.00 91.38 96 LYS A O 1
ATOM 761 N N . HIS A 1 97 ? 3.075 -9.156 8.169 1.00 91.12 97 HIS A N 1
ATOM 762 C CA . HIS A 1 97 ? 3.946 -8.278 7.389 1.00 91.12 97 HIS A CA 1
ATOM 763 C C . HIS A 1 97 ? 4.746 -7.318 8.272 1.00 91.12 97 HIS A C 1
ATOM 765 O O . HIS A 1 97 ? 5.964 -7.231 8.122 1.00 91.12 97 HIS A O 1
ATOM 771 N N . GLN A 1 98 ? 4.109 -6.669 9.246 1.00 94.12 98 GLN A N 1
ATOM 772 C CA . GLN A 1 98 ? 4.720 -5.655 10.101 1.00 94.12 98 GLN A CA 1
ATOM 773 C C . GLN A 1 98 ? 4.447 -5.927 11.579 1.00 94.12 98 GLN A C 1
ATOM 775 O O . GLN A 1 98 ? 3.311 -6.071 12.017 1.00 94.12 98 GLN A O 1
ATOM 780 N N . LYS A 1 99 ? 5.518 -5.926 12.379 1.00 91.81 99 LYS A N 1
ATOM 781 C CA . LYS A 1 99 ? 5.403 -5.854 13.836 1.00 91.81 99 LYS A CA 1
ATOM 782 C C . LYS A 1 99 ? 5.442 -4.387 14.238 1.00 91.81 99 LYS A C 1
ATOM 784 O O . LYS A 1 99 ? 6.500 -3.764 14.178 1.00 91.81 99 LYS A O 1
ATOM 789 N N . VAL A 1 100 ? 4.299 -3.845 14.642 1.00 90.94 100 VAL A N 1
ATOM 790 C CA . VAL A 1 100 ? 4.204 -2.456 15.089 1.00 90.94 100 VAL A CA 1
ATOM 791 C C . VAL A 1 100 ? 4.319 -2.396 16.606 1.00 90.94 100 VAL A C 1
ATOM 793 O O . VAL A 1 100 ? 3.433 -2.848 17.323 1.00 90.94 100 VAL A O 1
ATOM 796 N N . ASP A 1 101 ? 5.419 -1.830 17.096 1.00 89.56 101 ASP A N 1
ATOM 797 C CA . ASP A 1 101 ? 5.545 -1.477 18.508 1.00 89.56 101 ASP A CA 1
ATOM 798 C C . ASP A 1 101 ? 4.943 -0.086 18.749 1.00 89.56 101 ASP A C 1
ATOM 800 O O . ASP A 1 101 ? 5.134 0.827 17.940 1.00 89.56 101 ASP A O 1
ATOM 804 N N . ARG A 1 102 ? 4.203 0.066 19.854 1.00 88.25 102 ARG A N 1
ATOM 805 C CA . ARG A 1 102 ? 3.503 1.305 20.248 1.00 88.25 102 ARG A CA 1
ATOM 806 C C . ARG A 1 102 ? 2.699 1.918 19.082 1.00 88.25 102 ARG A C 1
ATOM 808 O O . ARG A 1 102 ? 3.105 2.948 18.523 1.00 88.25 102 ARG A O 1
ATOM 815 N N . PRO A 1 103 ? 1.588 1.278 18.666 1.00 89.94 103 PRO A N 1
ATOM 816 C CA . PRO A 1 103 ? 0.773 1.772 17.562 1.00 89.94 103 PRO A CA 1
ATOM 817 C C . PRO A 1 103 ? 0.209 3.156 17.885 1.00 89.94 103 PRO A C 1
ATOM 819 O O . PRO A 1 103 ? -0.205 3.442 19.010 1.00 89.94 103 PRO A O 1
ATOM 822 N N . SER A 1 104 ? 0.215 4.029 16.884 1.00 88.38 104 SER A N 1
ATOM 823 C CA . SER A 1 104 ? -0.424 5.339 16.970 1.00 88.38 104 SER A CA 1
ATOM 824 C C . SER A 1 104 ? -1.940 5.159 16.918 1.00 88.38 104 SER A C 1
ATOM 826 O O . SER A 1 104 ? -2.430 4.189 16.349 1.00 88.38 104 SER A O 1
ATOM 828 N N . ARG A 1 105 ? -2.710 6.107 17.461 1.00 87.38 105 ARG A N 1
ATOM 829 C CA . ARG A 1 105 ? -4.171 6.085 17.306 1.00 87.38 105 ARG A CA 1
ATOM 830 C C . ARG A 1 105 ? -4.540 6.161 15.818 1.00 87.38 105 ARG A C 1
ATOM 832 O O . ARG A 1 105 ? -4.096 7.086 15.136 1.00 87.38 105 ARG A O 1
ATOM 839 N N . SER A 1 106 ? -5.362 5.224 15.343 1.00 87.75 106 SER A N 1
ATOM 840 C CA . SER A 1 106 ? -5.925 5.300 13.995 1.00 87.75 106 SER A CA 1
ATOM 841 C C . SER A 1 106 ? -7.079 6.299 13.932 1.00 87.75 106 SER A C 1
ATOM 843 O O . SER A 1 106 ? -7.845 6.450 14.885 1.00 87.75 106 SER A O 1
ATOM 845 N N . ASN A 1 107 ? -7.189 6.976 12.791 1.00 86.50 107 ASN A N 1
ATOM 846 C CA . ASN A 1 107 ? -8.351 7.781 12.412 1.00 86.50 107 ASN A CA 1
ATOM 847 C C . ASN A 1 107 ? -9.108 7.152 11.227 1.00 86.50 107 ASN A C 1
ATOM 849 O O . ASN A 1 107 ? -9.977 7.798 10.642 1.00 86.50 107 ASN A O 1
ATOM 853 N N . ILE A 1 108 ? -8.728 5.938 10.823 1.00 88.44 108 ILE A N 1
ATOM 854 C CA . ILE A 1 108 ? -9.344 5.197 9.729 1.00 88.44 108 ILE A CA 1
ATOM 855 C C . ILE A 1 108 ? -10.271 4.151 10.361 1.00 88.44 108 ILE A C 1
ATOM 857 O O . ILE A 1 108 ? -9.812 3.425 11.240 1.00 88.44 108 ILE A O 1
ATOM 861 N N . PRO A 1 109 ? -11.554 4.078 9.956 1.00 88.44 109 PRO A N 1
ATOM 862 C CA . PRO A 1 109 ? -12.462 3.044 10.447 1.00 88.44 109 PRO A CA 1
ATOM 863 C C . PRO A 1 109 ? -11.896 1.662 10.141 1.00 88.44 109 PRO A C 1
ATOM 865 O O . PRO A 1 109 ? -11.435 1.440 9.017 1.00 88.44 109 PRO A O 1
ATOM 868 N N . ALA A 1 110 ? -11.922 0.750 11.106 1.00 83.69 110 ALA A N 1
ATOM 869 C CA . ALA A 1 110 ? -11.449 -0.606 10.861 1.00 83.69 110 ALA A CA 1
ATOM 870 C C . ALA A 1 110 ? -12.485 -1.398 10.035 1.00 83.69 110 ALA A C 1
ATOM 872 O O . ALA A 1 110 ? -13.688 -1.139 10.160 1.00 83.69 110 ALA A O 1
ATOM 873 N N . PRO A 1 111 ? -12.064 -2.358 9.191 1.00 79.56 111 PRO A N 1
ATOM 874 C CA . PRO A 1 111 ? -12.992 -3.188 8.425 1.00 79.56 111 PRO A CA 1
ATOM 875 C C . PRO A 1 111 ? -14.037 -3.900 9.302 1.00 79.56 111 PRO A C 1
ATOM 877 O O . PRO A 1 111 ? -15.212 -3.944 8.932 1.00 79.56 111 PRO A O 1
ATOM 880 N N . GLU A 1 112 ? -13.650 -4.405 10.482 1.00 74.56 112 GLU A N 1
ATOM 881 C CA . GLU A 1 112 ? -14.576 -5.064 11.414 1.00 74.56 112 GLU A CA 1
ATOM 882 C C . GLU A 1 112 ? -15.699 -4.140 11.915 1.00 74.56 112 GLU A C 1
ATOM 884 O O . GLU A 1 112 ? -16.851 -4.565 12.013 1.00 74.56 112 GLU A O 1
ATOM 889 N N . GLU A 1 113 ? -15.407 -2.857 12.139 1.00 67.19 113 GLU A N 1
ATOM 890 C CA . GLU A 1 113 ? -16.394 -1.877 12.609 1.00 67.19 113 GLU A CA 1
ATOM 891 C C . GLU A 1 113 ? -17.482 -1.625 11.553 1.00 67.19 113 GLU A C 1
ATOM 893 O O . GLU A 1 113 ? -18.628 -1.323 11.885 1.00 67.19 113 GLU A O 1
ATOM 898 N N . VAL A 1 114 ? -17.153 -1.781 10.267 1.00 66.75 114 VAL A N 1
ATOM 899 C CA . VAL A 1 114 ? -18.103 -1.612 9.158 1.00 66.75 114 VAL A CA 1
ATOM 900 C C . VAL A 1 114 ? -19.060 -2.799 9.053 1.00 66.75 114 VAL A C 1
ATOM 902 O O . VAL A 1 114 ? -20.253 -2.610 8.796 1.00 66.75 114 VAL A O 1
ATOM 905 N N . LEU A 1 115 ? -18.569 -4.020 9.279 1.00 59.22 115 LEU A N 1
ATOM 906 C CA . LEU A 1 115 ? -19.402 -5.227 9.248 1.00 59.22 115 LEU A CA 1
ATOM 907 C C . LEU A 1 115 ? -20.468 -5.198 10.356 1.00 59.22 115 LEU A C 1
ATOM 909 O O . LEU A 1 115 ? -21.631 -5.537 10.107 1.00 59.22 115 LEU A O 1
ATOM 913 N N . ASP A 1 116 ? -20.112 -4.698 11.540 1.00 47.47 116 ASP A N 1
ATOM 914 C CA . ASP A 1 116 ? -21.034 -4.568 12.673 1.00 47.47 116 ASP A CA 1
ATOM 915 C C . ASP A 1 116 ? -22.126 -3.507 12.449 1.00 47.47 116 ASP A C 1
ATOM 917 O O . ASP A 1 116 ? -23.267 -3.667 12.910 1.00 47.47 116 ASP A O 1
ATOM 921 N N . VAL A 1 117 ? -21.836 -2.452 11.678 1.00 51.09 117 VAL A N 1
ATOM 922 C CA . VAL A 1 117 ? -22.834 -1.442 11.283 1.00 51.09 117 VAL A CA 1
ATOM 923 C C . VAL A 1 117 ? -23.887 -2.044 10.346 1.00 51.09 117 VAL A C 1
ATOM 925 O O . VAL A 1 117 ? -25.081 -1.779 10.515 1.00 51.09 117 VAL A O 1
ATOM 928 N N . ILE A 1 118 ? -23.493 -2.919 9.416 1.00 49.22 118 ILE A N 1
ATOM 929 C CA . ILE A 1 118 ? -24.435 -3.618 8.524 1.00 49.22 118 ILE A CA 1
ATOM 930 C C . ILE A 1 118 ? -25.281 -4.631 9.316 1.00 49.22 118 ILE A C 1
ATOM 932 O O . ILE A 1 118 ? -26.501 -4.710 9.128 1.00 49.22 118 ILE A O 1
ATOM 936 N N . ALA A 1 119 ? -24.676 -5.363 10.256 1.00 46.44 119 ALA A N 1
ATOM 937 C CA . ALA A 1 119 ? -25.388 -6.324 11.103 1.00 46.44 119 ALA A CA 1
ATOM 938 C C . ALA A 1 119 ? -26.401 -5.650 12.051 1.00 46.44 119 ALA A C 1
ATOM 940 O O . ALA A 1 119 ? -27.492 -6.181 12.286 1.00 46.44 119 ALA A O 1
ATOM 941 N N . THR A 1 120 ? -26.084 -4.455 12.555 1.00 46.81 120 THR A N 1
ATOM 942 C CA . THR A 1 120 ? -26.961 -3.700 13.465 1.00 46.81 120 THR A CA 1
ATOM 943 C C . THR A 1 120 ? -28.055 -2.932 12.711 1.00 46.81 120 THR A C 1
ATOM 945 O O . THR A 1 120 ? -29.202 -2.906 13.162 1.00 46.81 120 THR A O 1
ATOM 948 N N . GLY A 1 121 ? -27.766 -2.408 11.513 1.00 41.03 121 GLY A N 1
ATOM 949 C CA . GLY A 1 121 ? -28.759 -1.785 10.623 1.00 41.03 121 GLY A CA 1
ATOM 950 C C . GLY A 1 121 ? -29.769 -2.770 10.010 1.00 41.03 121 GLY A C 1
ATOM 951 O O . GLY A 1 121 ? -30.878 -2.388 9.641 1.00 41.03 121 GLY A O 1
ATOM 952 N N . SER A 1 122 ? -29.445 -4.067 9.964 1.00 42.59 122 SER A N 1
ATOM 953 C CA . SER A 1 122 ? -30.340 -5.117 9.447 1.00 42.59 122 SER A CA 1
ATOM 954 C C . SER A 1 122 ? -31.602 -5.333 10.304 1.00 42.59 122 SER A C 1
ATOM 956 O O . SER A 1 122 ? -32.627 -5.810 9.807 1.00 42.59 122 SER A O 1
ATOM 958 N N . ARG A 1 123 ? -31.586 -4.932 11.586 1.00 41.91 123 ARG A N 1
ATOM 959 C CA . ARG A 1 123 ? -32.767 -5.041 12.461 1.00 41.91 123 ARG A CA 1
ATOM 960 C C . ARG A 1 123 ? -33.826 -3.963 12.218 1.00 41.91 123 ARG A C 1
ATOM 962 O O . ARG A 1 123 ? -34.994 -4.245 12.448 1.00 41.91 123 ARG A O 1
ATOM 969 N N . THR A 1 124 ? -33.471 -2.788 11.698 1.00 43.31 124 THR A N 1
ATOM 970 C CA . THR A 1 124 ? -34.440 -1.701 11.447 1.00 43.31 124 THR A CA 1
ATOM 971 C C . THR A 1 124 ? -35.026 -1.726 10.033 1.00 43.31 124 THR A C 1
ATOM 973 O O . THR A 1 124 ? -36.142 -1.260 9.820 1.00 43.31 124 THR A O 1
ATOM 976 N N . VAL A 1 125 ? -34.343 -2.341 9.060 1.00 42.56 125 VAL A N 1
ATOM 977 C CA . VAL A 1 125 ? -34.845 -2.438 7.673 1.00 42.56 125 VAL A CA 1
ATOM 978 C C . VAL A 1 125 ? -35.887 -3.558 7.502 1.00 42.56 125 VAL A C 1
ATOM 980 O O . VAL A 1 125 ? -36.750 -3.477 6.623 1.00 42.56 125 VAL A O 1
ATOM 983 N N . ARG A 1 126 ? -35.888 -4.579 8.374 1.00 42.78 126 ARG A N 1
ATOM 984 C CA . ARG A 1 126 ? -36.848 -5.698 8.294 1.00 42.78 126 ARG A CA 1
ATOM 985 C C . ARG A 1 126 ? -38.298 -5.319 8.622 1.00 42.78 126 ARG A C 1
ATOM 987 O O . ARG A 1 126 ? -39.199 -6.003 8.143 1.00 42.78 126 ARG A O 1
ATOM 994 N N . GLU A 1 127 ? -38.552 -4.219 9.330 1.00 40.66 127 GLU A N 1
ATOM 995 C CA . GLU A 1 127 ? -39.926 -3.750 9.593 1.00 40.66 127 GLU A CA 1
ATOM 996 C C . GLU A 1 127 ? -40.495 -2.859 8.469 1.00 40.66 127 GLU A C 1
ATOM 998 O O . GLU A 1 127 ? -41.712 -2.773 8.304 1.00 40.66 127 GLU A O 1
ATOM 1003 N N . GLY A 1 128 ? -39.646 -2.270 7.617 1.00 41.56 128 GLY A N 1
ATOM 1004 C CA . GLY A 1 128 ? -40.084 -1.405 6.511 1.00 41.56 128 GLY A CA 1
ATOM 1005 C C . GLY A 1 128 ? -40.596 -2.153 5.271 1.00 41.56 128 GLY A C 1
ATOM 1006 O O . GLY A 1 128 ? -41.513 -1.690 4.592 1.00 41.56 128 GLY A O 1
ATOM 1007 N N . PHE A 1 129 ? -40.061 -3.344 4.980 1.00 39.94 129 PHE A N 1
ATOM 1008 C CA . PHE A 1 129 ? -40.434 -4.114 3.780 1.00 39.94 129 PHE A CA 1
ATOM 1009 C C . PHE A 1 129 ? -41.672 -5.011 3.960 1.00 39.94 129 PHE A C 1
ATOM 1011 O O . PHE A 1 129 ? -42.303 -5.400 2.970 1.00 39.94 129 PHE A O 1
ATOM 1018 N N . ALA A 1 130 ? -42.079 -5.291 5.203 1.00 41.62 130 ALA A N 1
ATOM 1019 C CA . ALA A 1 130 ? -43.283 -6.074 5.495 1.00 41.62 130 ALA A CA 1
ATOM 1020 C C . ALA A 1 130 ? -44.593 -5.287 5.273 1.00 41.62 130 ALA A C 1
ATOM 1022 O O . ALA A 1 130 ? -45.640 -5.893 5.031 1.00 41.62 130 ALA A O 1
ATOM 1023 N N . THR A 1 131 ? -44.542 -3.949 5.290 1.00 39.34 131 THR A N 1
ATOM 1024 C CA . THR A 1 131 ? -45.723 -3.090 5.075 1.00 39.34 131 THR A CA 1
ATOM 1025 C C . THR A 1 131 ? -45.941 -2.746 3.596 1.00 39.34 131 THR A C 1
ATOM 1027 O O . THR A 1 131 ? -47.083 -2.700 3.141 1.00 39.34 131 THR A O 1
ATOM 1030 N N . THR A 1 132 ? -44.876 -2.601 2.800 1.00 37.41 132 THR A N 1
ATOM 1031 C CA . THR A 1 132 ? -44.995 -2.290 1.358 1.00 37.41 132 THR A CA 1
ATOM 1032 C C . THR A 1 132 ? -45.362 -3.511 0.507 1.00 37.41 132 THR A C 1
ATOM 1034 O O . THR A 1 132 ? -46.082 -3.383 -0.483 1.00 37.41 132 THR A O 1
ATOM 1037 N N . SER A 1 133 ? -44.972 -4.720 0.920 1.00 37.44 133 SER A N 1
ATOM 1038 C CA . SER A 1 133 ? -45.220 -5.941 0.134 1.00 37.44 133 SER A CA 1
ATOM 1039 C C . SER A 1 133 ? -46.676 -6.428 0.180 1.00 37.44 133 SER A C 1
ATOM 1041 O O . SER A 1 133 ? -47.085 -7.230 -0.656 1.00 37.44 133 SER A O 1
ATOM 1043 N N . ARG A 1 134 ? -47.503 -5.912 1.103 1.00 43.25 134 ARG A N 1
ATOM 1044 C CA . ARG A 1 134 ? -48.929 -6.277 1.207 1.00 43.25 134 ARG A CA 1
ATOM 1045 C C . ARG A 1 134 ? -49.854 -5.433 0.316 1.00 43.25 134 ARG A C 1
ATOM 1047 O O . ARG A 1 134 ? -51.029 -5.761 0.197 1.00 43.25 134 ARG A O 1
ATOM 1054 N N . ARG A 1 135 ? -49.345 -4.370 -0.327 1.00 43.56 135 ARG A N 1
ATOM 1055 C CA . ARG A 1 135 ? -50.119 -3.516 -1.254 1.00 43.56 135 ARG A CA 1
ATOM 1056 C C . ARG A 1 135 ? -49.889 -3.801 -2.742 1.00 43.56 135 ARG A C 1
ATOM 1058 O O . ARG A 1 135 ? -50.645 -3.276 -3.549 1.00 43.56 135 ARG A O 1
ATOM 1065 N N . MET A 1 136 ? -48.905 -4.625 -3.119 1.00 37.94 136 MET A N 1
ATOM 1066 C CA . MET A 1 136 ? -48.592 -4.876 -4.540 1.00 37.94 136 MET A CA 1
ATOM 1067 C C . MET A 1 136 ? -49.069 -6.226 -5.097 1.00 37.94 136 MET A C 1
ATOM 1069 O O . MET A 1 136 ? -49.093 -6.389 -6.310 1.00 37.94 136 MET A O 1
ATOM 1073 N N . PHE A 1 137 ? -49.522 -7.159 -4.254 1.00 38.88 137 PHE A N 1
ATOM 1074 C CA . PHE A 1 137 ? -50.111 -8.430 -4.696 1.00 38.88 137 PHE A CA 1
ATOM 1075 C C . PHE A 1 137 ? -51.512 -8.620 -4.105 1.00 38.88 137 PHE A C 1
ATOM 1077 O O . PHE A 1 137 ? -51.766 -9.525 -3.315 1.00 38.88 137 PHE A O 1
ATOM 1084 N N . ALA A 1 138 ? -52.440 -7.743 -4.490 1.00 37.06 138 ALA A N 1
ATOM 1085 C CA . ALA A 1 138 ? -53.852 -8.109 -4.481 1.00 37.06 138 ALA A CA 1
ATOM 1086 C C . ALA A 1 138 ? -54.102 -9.031 -5.692 1.00 37.06 138 ALA A C 1
ATOM 1088 O O . ALA A 1 138 ? -53.691 -8.676 -6.802 1.00 37.06 138 ALA A O 1
ATOM 1089 N N . PRO A 1 139 ? -54.738 -10.204 -5.533 1.00 34.06 139 PRO A N 1
ATOM 1090 C CA . PRO A 1 139 ? -55.030 -11.062 -6.670 1.00 34.06 139 PRO A CA 1
ATOM 1091 C C . PRO A 1 139 ? -56.090 -10.379 -7.542 1.00 34.06 139 PRO A C 1
ATOM 1093 O O . PRO A 1 139 ? -57.191 -10.073 -7.085 1.00 34.06 139 PRO A O 1
ATOM 1096 N N . LYS A 1 140 ? -55.757 -10.129 -8.812 1.00 36.00 140 LYS A N 1
ATOM 1097 C CA . LYS A 1 140 ? -56.736 -9.744 -9.833 1.00 36.00 140 LYS A CA 1
ATOM 1098 C C . LYS A 1 140 ? -57.635 -10.956 -10.092 1.00 36.00 140 LYS A C 1
ATOM 1100 O O . LYS A 1 140 ? -57.231 -11.903 -10.758 1.00 36.00 140 LYS A O 1
ATOM 1105 N N . ALA A 1 141 ? -58.843 -10.931 -9.541 1.00 45.72 141 ALA A N 1
ATOM 1106 C CA . ALA A 1 141 ? -59.921 -11.808 -9.967 1.00 45.72 141 ALA A CA 1
ATOM 1107 C C . ALA A 1 141 ? -60.442 -11.323 -11.326 1.00 45.72 141 ALA A C 1
ATOM 1109 O O . ALA A 1 141 ? -60.888 -10.183 -11.422 1.00 45.72 141 ALA A O 1
ATOM 1110 N N . GLN A 1 142 ? -60.361 -12.173 -12.352 1.00 39.12 142 GLN A N 1
ATOM 1111 C CA . GLN A 1 142 ? -61.302 -12.256 -13.480 1.00 39.12 142 GLN A CA 1
ATOM 1112 C C . GLN A 1 142 ? -60.860 -13.394 -14.407 1.00 39.12 142 GLN A C 1
ATOM 1114 O O . GLN A 1 142 ? -59.883 -13.276 -15.142 1.00 39.12 142 GLN A O 1
ATOM 1119 N N . ASN A 1 143 ? -61.584 -14.507 -14.340 1.00 42.12 143 ASN A N 1
ATOM 1120 C CA . ASN A 1 143 ? -61.558 -15.558 -15.350 1.00 42.12 143 ASN A CA 1
ATOM 1121 C C . ASN A 1 143 ? -62.716 -15.258 -16.319 1.00 42.12 143 ASN A C 1
ATOM 1123 O O . ASN A 1 143 ? -63.830 -15.072 -15.824 1.00 42.12 143 ASN A O 1
ATOM 1127 N N . PRO A 1 144 ? -62.517 -15.154 -17.643 1.00 41.88 144 PRO A N 1
ATOM 1128 C CA . PRO A 1 144 ? -63.644 -14.989 -18.549 1.00 41.88 144 PRO A CA 1
ATOM 1129 C C . PRO A 1 144 ? -64.418 -16.311 -18.665 1.00 41.88 144 PRO A C 1
ATOM 1131 O O . PRO A 1 144 ? -63.847 -17.362 -18.960 1.00 41.88 144 PRO A O 1
ATOM 1134 N N . GLU A 1 145 ? -65.722 -16.244 -18.397 1.00 44.84 145 GLU A N 1
ATOM 1135 C CA . GLU A 1 145 ? -66.675 -17.342 -18.560 1.00 44.84 145 GLU A CA 1
ATOM 1136 C C . GLU A 1 145 ? -66.736 -17.792 -20.026 1.00 44.84 145 GLU A C 1
ATOM 1138 O O . GLU A 1 145 ? -66.953 -16.995 -20.939 1.00 44.84 145 GLU A O 1
ATOM 1143 N N . ILE A 1 146 ? -66.546 -19.092 -20.249 1.00 47.69 146 ILE A N 1
ATOM 1144 C CA . ILE A 1 146 ? -66.734 -19.740 -21.549 1.00 47.69 146 ILE A CA 1
ATOM 1145 C C . ILE A 1 146 ? -68.224 -20.110 -21.655 1.00 47.69 146 ILE A C 1
ATOM 1147 O O . ILE A 1 146 ? -68.704 -20.854 -20.795 1.00 47.69 146 ILE A O 1
ATOM 1151 N N . PRO A 1 147 ? -68.975 -19.637 -22.667 1.00 54.03 147 PRO A N 1
ATOM 1152 C CA . PRO A 1 147 ? -70.382 -19.994 -22.809 1.00 54.03 147 PRO A CA 1
ATOM 1153 C C . PRO A 1 147 ? -70.556 -21.480 -23.188 1.00 54.03 147 PRO A C 1
ATOM 1155 O O . PRO A 1 147 ? -69.707 -22.049 -23.885 1.00 54.03 147 PRO A O 1
ATOM 1158 N N . PRO A 1 148 ? -71.643 -22.134 -22.737 1.00 53.75 148 PRO A N 1
ATOM 1159 C CA . PRO A 1 148 ? -71.837 -23.572 -22.900 1.00 53.75 148 PRO A CA 1
ATOM 1160 C C . PRO A 1 148 ? -72.117 -23.963 -24.358 1.00 53.75 148 PRO A C 1
ATOM 1162 O O . PRO A 1 148 ? -72.881 -23.309 -25.064 1.00 53.75 148 PRO A O 1
ATOM 1165 N N . ARG A 1 149 ? -71.505 -25.072 -24.794 1.00 50.25 149 ARG A N 1
ATOM 1166 C CA . ARG A 1 149 ? -71.729 -25.698 -26.106 1.00 50.25 149 ARG A CA 1
ATOM 1167 C C . ARG A 1 149 ? -73.156 -26.239 -26.213 1.00 50.25 149 ARG A C 1
ATOM 1169 O O . ARG A 1 149 ? -73.575 -27.041 -25.382 1.00 50.25 149 ARG A O 1
ATOM 1176 N N . GLU A 1 150 ? -73.852 -25.840 -27.273 1.00 47.16 150 GLU A N 1
ATOM 1177 C CA . GLU A 1 150 ? -75.160 -26.367 -27.659 1.00 47.16 150 GLU A CA 1
ATOM 1178 C C . GLU A 1 150 ? -75.111 -27.884 -27.899 1.00 47.16 150 GLU A C 1
ATOM 1180 O O . GLU A 1 150 ? -74.173 -28.430 -28.489 1.00 47.16 150 GLU A O 1
ATOM 1185 N N . ALA A 1 151 ? -76.142 -28.564 -27.399 1.00 47.78 151 ALA A N 1
ATOM 1186 C CA . ALA A 1 151 ? -76.325 -30.000 -27.490 1.00 47.78 151 ALA A CA 1
ATOM 1187 C C . ALA A 1 151 ? -76.654 -30.418 -28.932 1.00 47.78 151 ALA A C 1
ATOM 1189 O O . ALA A 1 151 ? -77.725 -30.104 -29.450 1.00 47.78 151 ALA A O 1
ATOM 1190 N N . PHE A 1 152 ? -75.769 -31.191 -29.562 1.00 43.50 152 PHE A N 1
ATOM 1191 C CA . PHE A 1 152 ? -76.140 -31.968 -30.742 1.00 43.50 152 PHE A CA 1
ATOM 1192 C C . PHE A 1 152 ? -77.004 -33.151 -30.298 1.00 43.50 152 PHE A C 1
ATOM 1194 O O . PHE A 1 152 ? -76.524 -34.102 -29.680 1.00 43.50 152 PHE A O 1
ATOM 1201 N N . ALA A 1 153 ? -78.298 -33.048 -30.594 1.00 48.53 153 ALA A N 1
ATOM 1202 C CA . ALA A 1 153 ? -79.278 -34.101 -30.409 1.00 48.53 153 ALA A CA 1
ATOM 1203 C C . ALA A 1 153 ? -78.953 -35.327 -31.280 1.00 48.53 153 ALA A C 1
ATOM 1205 O O . ALA A 1 153 ? -78.585 -35.226 -32.451 1.00 48.53 153 ALA A O 1
ATOM 1206 N N . SER A 1 154 ? -79.132 -36.496 -30.678 1.00 44.97 154 SER A N 1
ATOM 1207 C CA . SER A 1 154 ? -79.080 -37.820 -31.279 1.00 44.97 154 SER A CA 1
ATOM 1208 C C . SER A 1 154 ? -80.210 -38.026 -32.295 1.00 44.97 154 SER A C 1
ATOM 1210 O O . SER A 1 154 ? -81.372 -38.196 -31.937 1.00 44.97 154 SER A O 1
ATOM 1212 N N . GLY A 1 155 ? -79.861 -38.089 -33.579 1.00 42.66 155 GLY A N 1
ATOM 1213 C CA . GLY A 1 155 ? -80.727 -38.634 -34.624 1.00 42.66 155 GLY A CA 1
ATOM 1214 C C . GLY A 1 155 ? -80.573 -40.150 -34.707 1.00 42.66 155 GLY A C 1
ATOM 1215 O O . GLY A 1 155 ? -79.725 -40.648 -35.440 1.00 42.66 155 GLY A O 1
ATOM 1216 N N . THR A 1 156 ? -81.386 -40.885 -33.950 1.00 45.38 156 THR A N 1
ATOM 1217 C CA . THR A 1 156 ? -81.651 -42.305 -34.211 1.00 45.38 156 THR A CA 1
ATOM 1218 C C . THR A 1 156 ? -82.739 -42.391 -35.278 1.00 45.38 156 THR A C 1
ATOM 1220 O O . THR A 1 156 ? -83.873 -41.984 -35.056 1.00 45.38 156 THR A O 1
ATOM 1223 N N . GLY A 1 157 ? -82.385 -42.892 -36.460 1.00 40.94 157 GLY A N 1
ATOM 1224 C CA . GLY A 1 157 ? -83.331 -43.268 -37.505 1.00 40.94 157 GLY A CA 1
ATOM 1225 C C . GLY A 1 157 ? -83.240 -44.771 -37.733 1.00 40.94 157 GLY A C 1
ATOM 1226 O O . GLY A 1 157 ? -82.238 -45.257 -38.249 1.00 40.94 157 GLY A O 1
ATOM 1227 N N . ALA A 1 158 ? -84.273 -45.501 -37.329 1.00 46.94 158 ALA A N 1
A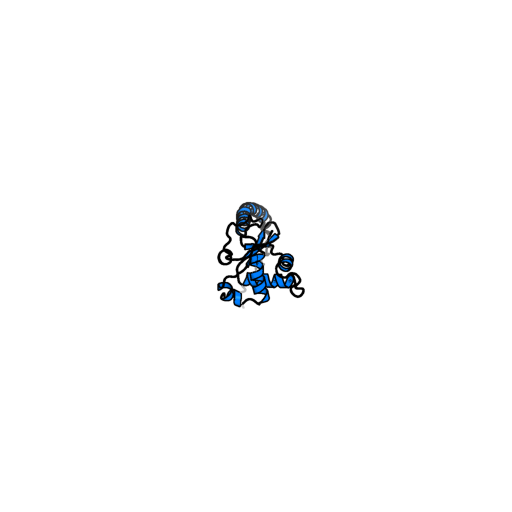TOM 1228 C CA . A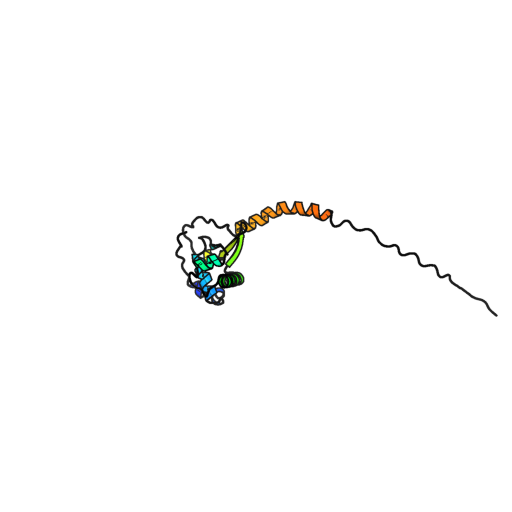LA A 1 158 ? -84.517 -46.880 -37.730 1.00 46.94 158 ALA A CA 1
ATOM 1229 C C . ALA A 1 158 ? -85.865 -46.946 -38.466 1.00 46.94 158 ALA A C 1
ATOM 1231 O O . ALA A 1 158 ? -86.758 -46.174 -38.129 1.00 46.94 158 ALA A O 1
ATOM 1232 N N . HIS A 1 159 ? -85.994 -47.949 -39.350 1.00 42.16 159 HIS A N 1
ATOM 1233 C CA . HIS A 1 159 ? -87.181 -48.432 -40.097 1.00 42.16 159 HIS A CA 1
ATOM 1234 C C . HIS A 1 159 ? -87.344 -47.823 -41.503 1.00 42.16 159 HIS A C 1
ATOM 1236 O O . HIS A 1 159 ? -87.489 -46.617 -41.627 1.00 42.16 159 HIS A O 1
ATOM 1242 N N . SER A 1 160 ? -87.197 -48.523 -42.637 1.00 47.25 160 SER A N 1
ATOM 1243 C CA . SER A 1 160 ? -87.558 -49.870 -43.144 1.00 47.25 160 SER A CA 1
ATOM 1244 C C . SER A 1 160 ? -88.589 -49.739 -44.275 1.00 47.25 160 SER A C 1
ATOM 1246 O O . SER A 1 160 ? -89.713 -49.298 -44.046 1.00 47.25 160 SER A O 1
ATOM 1248 N N . ARG A 1 161 ? -88.185 -50.125 -45.492 1.00 50.81 161 ARG A N 1
ATOM 1249 C CA . ARG A 1 161 ? -88.935 -50.872 -46.520 1.00 50.81 161 ARG A CA 1
ATOM 1250 C C . ARG A 1 161 ? -88.058 -51.082 -47.747 1.00 50.81 161 ARG A C 1
ATOM 1252 O O . ARG A 1 161 ? -87.295 -50.149 -48.073 1.00 50.81 161 ARG A O 1
#

Foldseek 3Di:
DPFDDFDFDPVCVVDPLLVPDDPVLSQLLVQQLRQAFPQQKHFPQLVSSCCRSVNPPPVCDSVNSVVSQVSCVVSVQKDWDDDPNGIMIGGPPSCVRGDDDPGDDDPDDDPVNVVVVVVVVVVVVVVVVVVVVVPPDDPDDDDDDDDDDDDDDDDDDDDDD